Protein AF-A0A9P7F7J0-F1 (afdb_monomer_lite)

Sequence (118 aa):
MLSGVEYAYAYCIFPSTLPLREYVQCIMDVAIVINHTNDILSYYKEEMECDSANYLWLMTASRGLTKQAALGELIEKTVQAHHSILKFLGPRPEAYDAHVAFFDGYKLEEVMSQRSSS

InterPro domains:
  IPR008949 Isoprenoid synthase domain superfamily [G3DSA:1.10.600.10] (1-117)
  IPR008949 Isoprenoid synthase domain superfamily [SSF48576] (3-92)

Structure (mmCIF, N/CA/C/O backbone):
data_AF-A0A9P7F7J0-F1
#
_entry.id   AF-A0A9P7F7J0-F1
#
loop_
_atom_site.group_PDB
_atom_site.id
_atom_site.type_symbol
_atom_site.label_atom_id
_atom_site.label_alt_id
_atom_site.label_comp_id
_atom_site.label_asym_id
_atom_site.label_entity_id
_atom_site.label_seq_id
_atom_site.pdbx_PDB_ins_code
_atom_site.Cartn_x
_atom_site.Cartn_y
_atom_site.Cartn_z
_atom_site.occupancy
_atom_site.B_iso_or_equiv
_atom_site.auth_seq_id
_atom_site.auth_comp_id
_atom_site.auth_asym_id
_atom_site.auth_atom_id
_atom_site.pdbx_PDB_model_num
ATOM 1 N N . MET A 1 1 ? -10.353 8.265 5.216 1.00 46.91 1 MET A N 1
ATOM 2 C CA . MET A 1 1 ? -11.298 8.456 4.071 1.00 46.91 1 MET A CA 1
ATOM 3 C C . MET A 1 1 ? -10.526 8.265 2.762 1.00 46.91 1 MET A C 1
ATOM 5 O O . MET A 1 1 ? -9.467 8.862 2.648 1.00 46.91 1 MET A O 1
ATOM 9 N N . LEU A 1 2 ? -11.023 7.486 1.788 1.00 55.56 2 LEU A N 1
ATOM 10 C CA . LEU A 1 2 ? -10.483 7.474 0.412 1.00 55.56 2 LEU A CA 1
ATOM 11 C C . LEU A 1 2 ? -10.877 8.798 -0.261 1.00 55.56 2 LEU A C 1
ATOM 13 O O . LEU A 1 2 ? -12.019 8.960 -0.691 1.00 55.56 2 LEU A O 1
ATOM 17 N N . SER A 1 3 ? -9.983 9.782 -0.238 1.00 60.31 3 SER A N 1
ATOM 18 C CA . SER A 1 3 ? -10.242 11.143 -0.733 1.00 60.31 3 SER A CA 1
ATOM 19 C C . SER A 1 3 ? -9.825 11.325 -2.198 1.00 60.31 3 SER A C 1
ATOM 21 O O . SER A 1 3 ? -9.914 12.424 -2.741 1.00 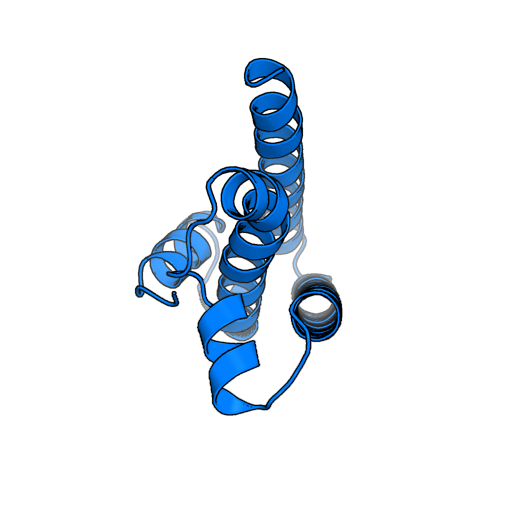60.31 3 SER A O 1
ATOM 23 N N . GLY A 1 4 ? -9.351 10.259 -2.850 1.00 61.47 4 GLY A N 1
ATOM 24 C CA . GLY A 1 4 ? -8.753 10.270 -4.183 1.00 61.47 4 GLY A CA 1
ATOM 25 C C . GLY A 1 4 ? -7.280 10.696 -4.191 1.00 61.47 4 GLY A C 1
ATOM 26 O O . GLY A 1 4 ? -6.550 10.370 -5.128 1.00 61.47 4 GLY A O 1
ATOM 27 N N . VAL A 1 5 ? -6.818 11.375 -3.137 1.00 70.88 5 VAL A N 1
ATOM 28 C CA . VAL A 1 5 ? -5.436 11.854 -2.993 1.00 70.88 5 VAL A CA 1
ATOM 29 C C . VAL A 1 5 ? -4.459 10.680 -2.861 1.00 70.88 5 VAL A C 1
ATOM 31 O O . VAL A 1 5 ? -3.348 10.730 -3.385 1.00 70.88 5 VAL A O 1
ATOM 34 N N . GLU A 1 6 ? -4.892 9.573 -2.263 1.00 72.31 6 GLU A N 1
ATOM 35 C CA . GLU A 1 6 ? -4.121 8.333 -2.173 1.00 72.31 6 GLU A CA 1
ATOM 36 C C . GLU A 1 6 ? -3.669 7.782 -3.527 1.00 72.31 6 GLU A C 1
ATOM 38 O O . GLU A 1 6 ? -2.570 7.243 -3.631 1.00 72.31 6 GLU A O 1
ATOM 43 N N . TYR A 1 7 ? -4.475 7.946 -4.578 1.00 74.19 7 TYR A N 1
ATOM 44 C CA . TYR A 1 7 ? -4.113 7.486 -5.912 1.00 74.19 7 TYR A CA 1
ATOM 45 C C . TYR A 1 7 ? -3.051 8.394 -6.516 1.00 74.19 7 TYR A C 1
ATOM 47 O O . TYR A 1 7 ? -2.108 7.901 -7.127 1.00 74.19 7 TYR A O 1
ATOM 55 N N . ALA A 1 8 ? -3.158 9.708 -6.296 1.00 79.25 8 ALA A N 1
ATOM 56 C CA . ALA A 1 8 ? -2.125 10.648 -6.710 1.00 79.25 8 ALA A CA 1
ATOM 57 C C . ALA A 1 8 ? -0.785 10.323 -6.030 1.00 79.25 8 ALA A C 1
ATOM 59 O O . ALA A 1 8 ? 0.230 10.212 -6.715 1.00 79.25 8 ALA A O 1
ATOM 60 N N . TYR A 1 9 ? -0.788 10.067 -4.717 1.00 77.19 9 TYR A N 1
ATOM 61 C CA . TYR A 1 9 ? 0.411 9.613 -4.009 1.00 77.19 9 TYR A CA 1
ATOM 62 C C . TYR A 1 9 ? 0.924 8.272 -4.534 1.00 77.19 9 TYR A C 1
ATOM 64 O O . TYR A 1 9 ? 2.123 8.140 -4.764 1.00 77.19 9 TYR A O 1
ATOM 72 N N . ALA A 1 10 ? 0.037 7.309 -4.799 1.00 80.81 10 ALA A N 1
ATOM 73 C CA . ALA A 1 10 ? 0.414 6.006 -5.335 1.00 80.81 10 ALA A CA 1
ATOM 74 C C . ALA A 1 10 ? 1.146 6.114 -6.685 1.00 80.81 10 ALA A C 1
ATOM 76 O O . ALA A 1 10 ? 2.112 5.387 -6.913 1.00 80.81 10 ALA A O 1
ATOM 77 N N . TYR A 1 11 ? 0.732 7.032 -7.567 1.00 83.75 11 TYR A N 1
ATOM 78 C CA . TYR A 1 11 ? 1.425 7.281 -8.836 1.00 83.75 11 TYR A CA 1
ATOM 79 C C . TYR A 1 11 ? 2.777 7.976 -8.645 1.00 83.75 11 TYR A C 1
ATOM 81 O O . TYR A 1 11 ? 3.718 7.672 -9.372 1.00 83.75 11 TYR A O 1
ATOM 89 N N . CYS A 1 12 ? 2.894 8.871 -7.662 1.00 85.38 12 CYS A N 1
ATOM 90 C CA . CYS A 1 12 ? 4.127 9.612 -7.381 1.00 85.38 12 CYS A CA 1
ATOM 91 C C . CYS A 1 12 ? 5.254 8.759 -6.775 1.00 85.38 12 CYS A C 1
ATOM 93 O O . CYS A 1 12 ? 6.392 9.220 -6.731 1.00 85.38 12 CYS A O 1
ATOM 95 N N . ILE A 1 13 ? 4.966 7.537 -6.314 1.00 88.75 13 ILE A N 1
ATOM 96 C CA . ILE A 1 13 ? 5.983 6.607 -5.793 1.00 88.75 13 ILE A CA 1
ATOM 97 C C . ILE A 1 13 ? 6.908 6.114 -6.905 1.00 88.75 13 ILE A C 1
ATOM 99 O O . ILE A 1 13 ? 8.098 5.902 -6.681 1.00 88.75 13 ILE A O 1
ATOM 103 N N . PHE A 1 14 ? 6.364 5.908 -8.102 1.00 88.81 14 PHE A N 1
ATOM 104 C CA . PHE A 1 14 ? 7.102 5.301 -9.197 1.00 88.81 14 PHE A CA 1
ATOM 105 C C . PHE A 1 14 ? 7.796 6.379 -10.042 1.00 88.81 14 PHE A C 1
ATOM 107 O O . PHE A 1 14 ? 7.159 7.366 -10.418 1.00 88.81 14 PHE A O 1
ATOM 114 N N . PRO A 1 15 ? 9.086 6.199 -10.387 1.00 88.00 15 PRO A N 1
ATOM 115 C CA . PRO A 1 15 ? 9.778 7.067 -11.331 1.00 88.00 15 PRO A CA 1
ATOM 116 C C . PRO A 1 15 ? 8.992 7.277 -12.630 1.00 88.00 15 PRO A C 1
ATOM 118 O O . PRO A 1 15 ? 8.447 6.333 -13.200 1.00 88.00 15 PRO A O 1
ATOM 121 N N . SER A 1 16 ? 8.998 8.501 -13.163 1.00 86.38 16 SER A N 1
ATOM 122 C CA . SER A 1 16 ? 8.340 8.817 -14.443 1.00 86.38 16 SER A CA 1
ATOM 123 C C . SER A 1 16 ? 8.977 8.112 -15.649 1.00 86.38 16 SER A C 1
ATOM 125 O O . SER A 1 16 ? 8.373 8.043 -16.718 1.00 86.38 16 SER A O 1
ATOM 127 N N . THR A 1 17 ? 10.186 7.574 -15.475 1.00 89.19 17 THR A N 1
ATOM 128 C CA . THR A 1 17 ? 10.898 6.731 -16.441 1.00 89.19 17 THR A CA 1
ATOM 129 C C . THR A 1 17 ? 10.328 5.317 -16.536 1.00 89.19 17 THR A C 1
ATOM 131 O O . THR A 1 17 ? 10.527 4.658 -17.559 1.00 89.19 17 THR A O 1
ATOM 134 N N . LEU A 1 18 ? 9.600 4.846 -15.515 1.00 90.56 18 LEU A N 1
ATOM 135 C CA . LEU A 1 18 ? 9.003 3.516 -15.514 1.00 90.56 18 LEU A CA 1
ATOM 136 C C . LEU A 1 18 ? 7.743 3.470 -16.388 1.00 90.56 18 LEU A C 1
ATOM 138 O O . LEU A 1 18 ? 6.813 4.260 -16.193 1.00 90.56 18 LEU A O 1
ATOM 142 N N . PRO A 1 19 ? 7.637 2.495 -17.308 1.00 90.94 19 PRO A N 1
ATOM 143 C CA . PRO A 1 19 ? 6.413 2.293 -18.063 1.00 90.94 19 PRO A CA 1
ATOM 144 C C . PRO A 1 19 ? 5.241 1.959 -17.132 1.00 90.94 19 PRO A C 1
ATOM 146 O O . PRO A 1 19 ? 5.337 1.062 -16.301 1.00 90.94 19 PRO A O 1
ATOM 149 N N . LEU A 1 20 ? 4.091 2.603 -17.344 1.00 88.56 20 LEU A N 1
ATOM 150 C CA . LEU A 1 20 ? 2.881 2.422 -16.527 1.00 88.56 20 LEU A CA 1
ATOM 151 C C . LEU A 1 20 ? 2.485 0.944 -16.330 1.00 88.56 20 LEU A C 1
ATOM 153 O O . LEU A 1 20 ? 2.074 0.541 -15.245 1.00 88.56 20 LEU A O 1
ATOM 157 N N . ARG A 1 21 ? 2.656 0.105 -17.361 1.00 90.44 21 ARG A N 1
ATOM 158 C CA . ARG A 1 21 ? 2.363 -1.342 -17.308 1.00 90.44 21 ARG A CA 1
ATOM 159 C C . ARG A 1 21 ? 3.133 -2.101 -16.219 1.00 90.44 21 ARG A C 1
ATOM 161 O O . ARG A 1 21 ? 2.710 -3.190 -15.846 1.00 90.44 21 ARG A O 1
ATOM 168 N N . GLU A 1 22 ? 4.255 -1.558 -15.752 1.00 89.25 22 GLU A N 1
ATOM 169 C CA . GLU A 1 22 ? 5.114 -2.209 -14.763 1.00 89.25 22 GLU A CA 1
ATOM 170 C C . GLU A 1 22 ? 4.530 -2.129 -13.345 1.00 89.25 22 GLU A C 1
ATOM 172 O O . GLU 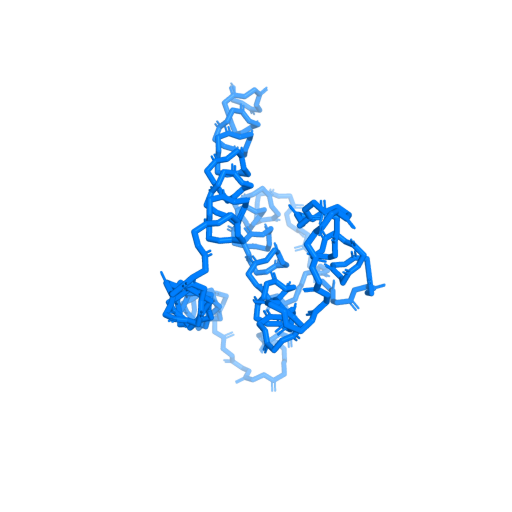A 1 22 ? 4.864 -2.965 -12.513 1.00 89.25 22 GLU A O 1
ATOM 177 N N . TYR A 1 23 ? 3.628 -1.180 -13.068 1.00 89.25 23 TYR A N 1
ATOM 178 C CA . TYR A 1 23 ? 3.086 -0.958 -11.718 1.00 89.25 23 TYR A CA 1
ATOM 179 C C . TYR A 1 23 ? 1.570 -0.699 -11.666 1.00 89.25 23 TYR A C 1
ATOM 181 O O . TYR A 1 23 ? 0.965 -0.794 -10.602 1.00 89.25 23 TYR A O 1
ATOM 189 N N . VAL A 1 24 ? 0.904 -0.432 -12.797 1.00 91.06 24 VAL A N 1
ATOM 190 C CA . VAL A 1 24 ? -0.534 -0.088 -12.815 1.00 91.06 24 VAL A CA 1
ATOM 191 C C . VAL A 1 24 ? -1.434 -1.163 -12.202 1.00 91.06 24 VAL A C 1
ATOM 193 O O . VAL A 1 24 ? -2.473 -0.836 -11.642 1.00 91.06 24 VAL A O 1
ATOM 196 N N . GLN A 1 25 ? -1.045 -2.441 -12.260 1.00 90.69 25 GLN A N 1
ATOM 197 C CA . GLN A 1 25 ? -1.863 -3.527 -11.708 1.00 90.69 25 GLN A CA 1
ATOM 198 C C . GLN A 1 25 ? -1.866 -3.558 -10.176 1.00 90.69 25 GLN A C 1
ATOM 200 O O . GLN A 1 25 ? -2.822 -4.066 -9.602 1.00 90.69 25 GLN A O 1
ATOM 205 N N . CYS A 1 26 ? -0.851 -2.994 -9.514 1.00 91.81 26 CYS A N 1
ATOM 206 C CA . CYS A 1 26 ? -0.797 -2.919 -8.054 1.00 91.81 26 CYS A CA 1
ATOM 207 C C . CYS A 1 26 ? -1.154 -1.528 -7.508 1.00 91.81 26 CYS A C 1
ATOM 209 O O . CYS A 1 26 ? -1.113 -1.330 -6.300 1.00 91.81 26 CYS A O 1
ATOM 211 N N . ILE A 1 27 ? -1.518 -0.556 -8.355 1.00 89.25 27 ILE A N 1
ATOM 212 C CA . ILE A 1 27 ? -1.751 0.836 -7.925 1.00 89.25 27 ILE A CA 1
ATOM 213 C C . ILE A 1 27 ? -2.910 0.966 -6.924 1.00 89.25 27 ILE A C 1
ATOM 215 O O . ILE A 1 27 ? -2.868 1.800 -6.023 1.00 89.25 27 ILE A O 1
ATOM 219 N N . MET A 1 28 ? -3.925 0.105 -7.051 1.00 88.75 28 MET A N 1
ATOM 220 C CA . MET A 1 28 ? -5.037 0.037 -6.101 1.00 88.75 28 MET A CA 1
ATOM 221 C C . MET A 1 28 ? -4.569 -0.476 -4.739 1.00 88.75 28 MET A C 1
ATOM 223 O O . MET A 1 28 ? -4.896 0.126 -3.720 1.00 88.75 28 MET A O 1
ATOM 227 N N . ASP A 1 29 ? -3.752 -1.531 -4.724 1.00 90.44 29 ASP A N 1
ATOM 228 C CA . ASP A 1 29 ? -3.188 -2.081 -3.490 1.00 90.44 29 ASP A CA 1
ATOM 229 C C . ASP A 1 29 ? -2.245 -1.072 -2.821 1.00 90.44 29 ASP A C 1
ATOM 231 O O . ASP A 1 29 ? -2.272 -0.918 -1.604 1.00 90.44 29 ASP A O 1
ATOM 235 N N . VAL A 1 30 ? -1.455 -0.328 -3.604 1.00 89.31 30 VAL A N 1
ATOM 236 C CA . VAL A 1 30 ? -0.587 0.748 -3.096 1.00 89.31 30 VAL A CA 1
ATOM 237 C C . VAL A 1 30 ? -1.416 1.837 -2.411 1.00 89.31 30 VAL A C 1
ATOM 239 O O . VAL A 1 30 ? -1.089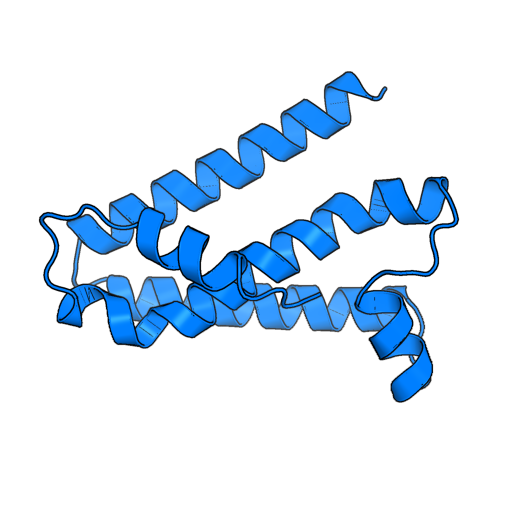 2.235 -1.296 1.00 89.31 30 VAL A O 1
ATOM 242 N N . ALA A 1 31 ? -2.511 2.286 -3.028 1.00 88.06 31 ALA A N 1
ATOM 243 C CA . ALA A 1 31 ? -3.402 3.281 -2.431 1.00 88.06 31 ALA A CA 1
ATOM 244 C C . ALA A 1 31 ? -4.065 2.774 -1.135 1.00 88.06 31 ALA A C 1
ATOM 246 O O . ALA A 1 31 ? -4.173 3.526 -0.165 1.00 88.06 31 ALA A O 1
ATOM 247 N N . ILE A 1 32 ? -4.453 1.492 -1.091 1.00 87.06 32 ILE A N 1
ATOM 248 C CA . ILE A 1 32 ? -4.956 0.835 0.126 1.00 87.06 32 ILE A CA 1
ATOM 249 C C . ILE A 1 32 ? -3.890 0.860 1.220 1.00 87.06 32 ILE A C 1
ATOM 251 O O . ILE A 1 32 ? -4.183 1.272 2.338 1.00 87.06 32 ILE A O 1
ATOM 255 N N . VAL A 1 33 ? -2.654 0.469 0.900 1.00 87.25 33 VAL A N 1
ATOM 256 C CA . VAL A 1 33 ? -1.551 0.452 1.866 1.00 87.25 33 VAL A CA 1
ATOM 257 C C . VAL A 1 33 ? -1.273 1.853 2.406 1.00 87.25 33 VAL A C 1
ATOM 259 O O . VAL A 1 33 ? -1.163 1.996 3.619 1.00 87.25 33 VAL A O 1
ATOM 262 N N . ILE A 1 34 ? -1.218 2.885 1.560 1.00 85.50 34 ILE A N 1
ATOM 263 C CA . ILE A 1 34 ? -0.998 4.276 1.998 1.00 85.50 34 ILE A CA 1
ATOM 264 C C . ILE A 1 34 ? -2.092 4.714 2.975 1.00 85.50 34 ILE A C 1
ATOM 266 O O . ILE A 1 34 ? -1.791 5.150 4.084 1.00 85.50 34 ILE A O 1
ATOM 270 N N . ASN A 1 35 ? -3.360 4.561 2.588 1.00 84.69 35 ASN A N 1
ATOM 271 C CA . ASN A 1 35 ? -4.475 5.026 3.408 1.00 84.69 35 ASN A CA 1
ATOM 272 C C . ASN A 1 35 ? -4.615 4.242 4.705 1.00 84.69 35 ASN A C 1
ATOM 274 O O . ASN A 1 35 ? -4.789 4.831 5.764 1.00 84.69 35 ASN A O 1
ATOM 278 N N . HIS A 1 36 ? -4.537 2.917 4.639 1.00 86.75 36 HIS A N 1
ATOM 279 C CA . HIS A 1 36 ? -4.701 2.105 5.835 1.00 86.75 36 HIS A CA 1
ATOM 280 C C . HIS A 1 36 ? -3.519 2.255 6.787 1.00 86.75 36 HIS A C 1
ATOM 282 O O . HIS A 1 36 ? -3.724 2.274 7.993 1.00 86.75 36 HIS A O 1
ATOM 288 N N . THR A 1 37 ? -2.295 2.406 6.273 1.00 83.38 37 THR A N 1
ATOM 289 C CA . THR A 1 37 ? -1.132 2.665 7.132 1.00 83.38 37 THR A CA 1
ATOM 290 C C . THR A 1 37 ? -1.262 4.025 7.819 1.00 83.38 37 THR A C 1
ATOM 292 O O . THR A 1 37 ? -0.954 4.113 9.003 1.00 83.38 37 THR A O 1
ATOM 295 N N . ASN A 1 38 ? -1.784 5.047 7.128 1.00 82.31 38 ASN A N 1
ATOM 296 C CA . ASN A 1 38 ? -2.123 6.331 7.747 1.00 82.31 38 ASN A CA 1
ATOM 297 C C . ASN A 1 38 ? -3.137 6.142 8.888 1.00 82.31 38 ASN A C 1
ATOM 299 O O . ASN A 1 38 ? -2.811 6.436 10.031 1.00 82.31 38 ASN A O 1
ATOM 303 N N . ASP A 1 39 ? -4.292 5.530 8.598 1.00 79.88 39 ASP A N 1
ATOM 304 C CA . ASP A 1 39 ? -5.363 5.301 9.579 1.00 79.88 39 ASP A CA 1
ATOM 305 C C . ASP A 1 39 ? -4.894 4.433 10.777 1.00 79.88 39 ASP A C 1
ATOM 307 O O . ASP A 1 39 ? -5.308 4.657 11.912 1.00 79.88 39 ASP A O 1
ATOM 311 N N . ILE A 1 40 ? -4.017 3.438 10.560 1.00 82.06 40 ILE A N 1
ATOM 312 C CA . ILE A 1 40 ? -3.446 2.587 11.629 1.00 82.06 40 ILE A CA 1
ATOM 313 C C . ILE A 1 40 ? -2.516 3.390 12.532 1.00 82.06 40 ILE A C 1
ATOM 315 O O . ILE A 1 40 ? -2.543 3.223 13.752 1.00 82.06 40 ILE A O 1
ATOM 319 N N . LEU A 1 41 ? -1.653 4.218 11.944 1.00 77.38 41 LEU A N 1
ATOM 320 C CA . LEU A 1 41 ? -0.658 4.964 12.703 1.00 77.38 41 LEU A CA 1
ATOM 321 C C . LEU A 1 41 ? -1.268 6.195 13.389 1.00 77.38 41 LEU A C 1
ATOM 323 O O . LEU A 1 41 ? -0.856 6.526 14.503 1.00 77.38 41 LEU A O 1
ATOM 327 N N . SER A 1 42 ? -2.281 6.817 12.777 1.00 73.44 42 SER A N 1
ATOM 328 C CA . SER A 1 42 ? -3.032 7.936 13.352 1.00 73.44 42 SER A CA 1
ATOM 329 C C . SER A 1 42 ? -4.026 7.494 14.429 1.00 73.44 42 SER A C 1
ATOM 331 O O . SER A 1 42 ? -4.310 8.283 15.331 1.00 73.44 42 SER A O 1
ATOM 333 N N . TYR A 1 43 ? -4.476 6.229 14.419 1.00 72.81 43 TYR A N 1
ATOM 334 C CA . TYR A 1 43 ? -5.428 5.675 15.393 1.00 72.81 43 TYR A CA 1
ATOM 335 C C . TYR A 1 43 ? -5.092 6.026 16.849 1.00 72.81 43 TYR A C 1
ATOM 337 O O . TYR A 1 43 ? -5.972 6.408 17.617 1.00 72.81 43 TYR A O 1
ATOM 345 N N . TYR A 1 44 ? -3.816 5.928 17.238 1.00 67.38 44 TYR A N 1
ATOM 346 C CA . TYR A 1 44 ? -3.393 6.214 18.611 1.00 67.38 44 TYR A CA 1
ATOM 347 C C . TYR A 1 44 ? -3.506 7.699 18.982 1.00 67.38 44 TYR A C 1
ATOM 349 O O . TYR A 1 44 ? -3.833 8.005 20.125 1.00 67.38 44 TYR A O 1
ATOM 357 N N . LYS A 1 45 ? -3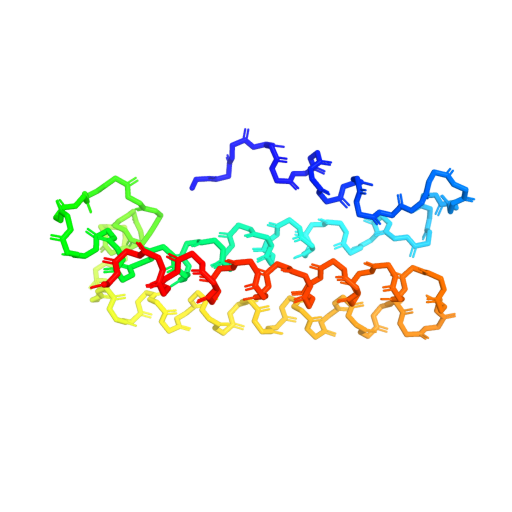.268 8.615 18.036 1.00 66.38 45 LYS A N 1
ATOM 358 C CA . LYS A 1 45 ? -3.436 10.064 18.246 1.00 66.38 45 LYS A CA 1
ATOM 359 C C . LYS A 1 45 ? -4.925 10.415 18.331 1.00 66.38 45 LYS A C 1
ATOM 361 O O . LYS A 1 45 ? -5.355 11.092 19.259 1.00 66.38 45 LYS A O 1
ATOM 366 N N . GLU A 1 46 ? -5.728 9.859 17.431 1.00 66.12 46 GLU A N 1
ATOM 367 C CA . GLU A 1 46 ? -7.168 10.127 17.340 1.00 66.12 46 GLU A CA 1
ATOM 368 C C . GLU A 1 46 ? -7.980 9.542 18.506 1.00 66.12 46 GLU A C 1
ATOM 370 O O . GLU A 1 46 ? -8.932 10.169 18.973 1.00 66.12 46 GLU A O 1
ATOM 375 N N . GLU A 1 47 ? -7.600 8.371 19.035 1.00 63.59 47 GLU A N 1
ATOM 376 C CA . GLU A 1 47 ? -8.192 7.834 20.270 1.00 63.59 47 GLU A CA 1
ATOM 377 C C . GLU A 1 47 ? -7.920 8.735 21.478 1.00 63.59 47 GLU A C 1
ATOM 379 O O . GLU A 1 47 ? -8.784 8.851 22.348 1.00 63.59 47 GLU A O 1
ATOM 384 N N . MET A 1 48 ? -6.753 9.388 21.535 1.00 57.00 48 MET A N 1
ATOM 385 C CA . MET A 1 48 ? -6.426 10.334 22.606 1.00 57.00 48 MET A CA 1
ATOM 386 C C . MET A 1 48 ? -7.154 11.675 22.452 1.00 57.00 48 MET A C 1
ATOM 388 O O . MET A 1 48 ? -7.498 12.295 23.457 1.00 57.00 48 MET A O 1
ATOM 392 N N . GLU A 1 49 ? -7.437 12.098 21.220 1.00 60.66 49 GLU A N 1
ATOM 393 C CA . GLU A 1 49 ? -8.159 13.341 20.914 1.00 60.66 49 GLU A CA 1
ATOM 394 C C . GLU A 1 49 ? -9.692 13.175 20.892 1.00 60.66 49 GLU A C 1
ATOM 396 O O . GLU A 1 49 ? -10.423 14.159 20.779 1.00 60.66 49 GLU A O 1
ATOM 401 N N . CYS A 1 50 ? -10.197 11.949 21.084 1.00 58.44 50 CYS A N 1
ATOM 402 C CA . CYS A 1 50 ? -11.624 11.608 21.033 1.00 58.44 50 CYS A CA 1
ATOM 403 C C . CYS A 1 50 ? -12.276 11.969 19.683 1.00 58.44 50 CYS A C 1
ATOM 405 O O . CYS A 1 50 ? -13.479 12.247 19.616 1.00 58.44 50 CYS A O 1
ATOM 407 N N . ASP A 1 51 ? -11.490 11.962 18.602 1.00 55.16 51 ASP A N 1
ATOM 408 C CA . ASP A 1 51 ? -12.008 12.261 17.275 1.00 55.16 51 ASP A CA 1
ATOM 409 C C . ASP A 1 51 ? -12.799 11.052 16.744 1.00 55.16 51 ASP A C 1
ATOM 411 O O . ASP A 1 51 ? -12.370 9.897 16.783 1.00 55.16 51 ASP A O 1
ATOM 415 N N . SER A 1 52 ? -14.028 11.313 16.307 1.00 55.00 52 SER A N 1
ATOM 416 C CA . SER A 1 52 ? -15.009 10.298 15.893 1.00 55.00 52 SER A CA 1
ATOM 417 C C . SER A 1 52 ? -15.179 10.233 14.374 1.00 55.00 52 SER A C 1
ATOM 419 O O . SER A 1 52 ? -16.043 9.514 13.876 1.00 55.00 52 SER A O 1
ATOM 421 N N . ALA A 1 53 ? -14.348 10.962 13.627 1.00 55.19 53 ALA A N 1
ATOM 422 C CA . ALA A 1 53 ? -14.502 11.152 12.190 1.00 55.19 53 ALA A CA 1
ATOM 423 C C . ALA A 1 53 ? -13.716 10.166 11.303 1.00 55.19 53 ALA A C 1
ATOM 425 O O . ALA A 1 53 ? -13.709 10.347 10.084 1.00 55.19 53 ALA A O 1
ATOM 426 N N . ASN A 1 54 ? -13.067 9.127 11.849 1.00 59.81 54 ASN A N 1
ATOM 427 C CA . ASN A 1 54 ? -12.186 8.281 11.037 1.00 59.81 54 ASN A CA 1
ATOM 428 C C . ASN A 1 54 ? -12.850 7.015 10.444 1.00 59.81 54 ASN A C 1
ATOM 430 O O . ASN A 1 54 ? -13.908 6.569 10.895 1.00 59.81 54 ASN A O 1
ATOM 434 N N . TYR A 1 55 ? -12.238 6.414 9.411 1.00 60.78 55 TYR A N 1
ATOM 435 C CA . TYR A 1 55 ? -12.753 5.226 8.693 1.00 60.78 55 TYR A CA 1
ATOM 436 C C . TYR A 1 55 ? -13.087 4.060 9.635 1.00 60.78 55 TYR A C 1
ATOM 438 O O . TYR A 1 55 ? -14.058 3.327 9.428 1.00 60.78 55 TYR A O 1
ATOM 446 N N . LEU A 1 56 ? -12.330 3.944 10.724 1.00 61.84 56 LEU A N 1
ATOM 447 C CA . LEU A 1 56 ? -12.581 2.983 11.784 1.00 61.84 56 LEU A CA 1
ATOM 448 C C . LEU A 1 56 ? -13.946 3.190 12.452 1.00 61.84 56 LEU A C 1
ATOM 450 O O . LEU A 1 56 ? -14.671 2.224 12.675 1.00 61.84 56 LEU A O 1
ATOM 454 N N . TRP A 1 57 ? -14.336 4.443 12.706 1.00 64.31 57 TRP A N 1
ATOM 455 C CA . TRP A 1 57 ? -15.646 4.776 13.260 1.00 64.31 57 TRP A CA 1
ATOM 456 C C . TRP A 1 57 ? -16.761 4.372 12.290 1.00 64.31 57 TRP A C 1
ATOM 458 O O . TRP A 1 57 ? -17.715 3.700 12.684 1.00 64.31 57 TRP A O 1
ATOM 468 N N . LEU A 1 58 ? -16.582 4.653 10.994 1.00 64.00 58 LEU A N 1
ATOM 469 C CA . LEU A 1 58 ? -17.507 4.235 9.935 1.00 64.00 58 LEU A CA 1
ATOM 470 C C . LEU A 1 58 ? -17.647 2.700 9.855 1.00 64.00 58 LEU A C 1
ATOM 472 O O . LEU A 1 58 ? -18.755 2.186 9.683 1.00 64.00 58 LEU A O 1
ATOM 476 N N . MET A 1 59 ? -16.556 1.947 10.028 1.00 63.03 59 MET A N 1
ATOM 477 C CA . MET A 1 59 ? -16.594 0.482 10.116 1.00 63.03 59 MET A CA 1
ATOM 478 C C . MET A 1 59 ? -17.311 -0.011 11.378 1.00 63.03 59 MET A C 1
ATOM 480 O O . MET A 1 59 ? -18.160 -0.898 11.283 1.00 63.03 59 MET A O 1
ATOM 484 N N . THR A 1 60 ? -17.024 0.571 12.546 1.00 61.97 60 THR A N 1
ATOM 485 C CA . THR A 1 60 ? -17.707 0.196 13.795 1.00 61.97 60 THR A CA 1
ATOM 486 C C . THR A 1 60 ? -19.208 0.492 13.742 1.00 61.97 60 THR A C 1
ATOM 488 O O . THR A 1 60 ? -20.008 -0.358 14.125 1.00 61.97 60 THR A O 1
ATOM 491 N N . ALA A 1 61 ? -19.609 1.630 13.165 1.00 61.72 61 ALA A N 1
ATOM 492 C CA . ALA A 1 61 ? -21.008 2.024 13.015 1.00 61.72 61 ALA A CA 1
ATOM 493 C C . ALA A 1 61 ? -21.764 1.169 11.984 1.00 61.72 61 ALA A C 1
ATOM 495 O O . ALA A 1 61 ? -22.933 0.850 12.187 1.00 61.72 61 ALA A O 1
ATOM 496 N N . SER A 1 62 ? -21.111 0.769 10.887 1.00 65.44 62 SER A N 1
ATOM 497 C CA . SER A 1 62 ? -21.752 -0.025 9.827 1.00 65.44 62 SER A CA 1
ATOM 498 C C . SER A 1 62 ? -21.804 -1.528 10.112 1.00 65.44 62 SER A C 1
ATOM 500 O O . SER A 1 62 ? -22.674 -2.211 9.573 1.00 65.44 62 SER A O 1
ATOM 502 N N . ARG A 1 63 ? -20.890 -2.061 10.938 1.00 66.69 63 ARG A N 1
ATOM 503 C CA . ARG A 1 63 ? -20.745 -3.511 11.177 1.00 66.69 63 ARG A CA 1
ATOM 504 C C . ARG A 1 63 ? -20.924 -3.947 12.633 1.00 66.69 63 ARG A C 1
ATOM 506 O O . ARG A 1 63 ? -20.884 -5.143 12.899 1.00 66.69 63 ARG A O 1
ATOM 513 N N . GLY A 1 64 ? -21.109 -3.017 13.572 1.00 63.16 64 GLY A N 1
ATOM 514 C CA . GLY A 1 64 ? -21.253 -3.326 15.002 1.00 63.16 64 GLY A CA 1
ATOM 515 C C . GLY A 1 64 ? -19.983 -3.894 15.649 1.00 63.16 64 GLY A C 1
ATOM 516 O O . GLY A 1 64 ? -20.059 -4.556 16.682 1.00 63.16 64 GLY A O 1
ATOM 517 N N . LEU A 1 65 ? -18.820 -3.677 15.030 1.00 64.12 65 LEU A N 1
ATOM 518 C CA . LEU A 1 65 ? -17.527 -4.140 15.532 1.00 64.12 65 LEU A CA 1
ATOM 519 C C . LEU A 1 65 ? -16.999 -3.201 16.623 1.00 64.12 65 LEU A C 1
ATOM 521 O O . LEU A 1 65 ? -17.295 -2.007 16.625 1.00 64.12 65 LEU A O 1
ATOM 525 N N . THR A 1 66 ? -16.167 -3.722 17.526 1.00 72.75 66 THR A N 1
ATOM 526 C CA . THR A 1 66 ? -15.357 -2.865 18.402 1.00 72.75 66 THR A CA 1
ATOM 527 C C . THR A 1 66 ? -14.262 -2.180 17.580 1.00 72.75 66 THR A C 1
ATOM 529 O O . THR A 1 66 ? -13.815 -2.718 16.563 1.00 72.75 66 THR A O 1
ATOM 532 N N . LYS A 1 67 ? -13.786 -1.009 18.023 1.00 69.06 67 LYS A N 1
ATOM 533 C CA . LYS A 1 67 ? -12.674 -0.299 17.362 1.00 69.06 67 LYS A CA 1
ATOM 534 C C . LYS A 1 67 ? -11.440 -1.195 17.194 1.00 69.06 67 LYS A C 1
ATOM 536 O O . LYS A 1 67 ? -10.851 -1.229 16.122 1.00 69.06 67 LYS A O 1
ATOM 541 N N . GLN A 1 68 ? -11.116 -2.004 18.204 1.00 73.50 68 GLN A N 1
ATOM 542 C CA . GLN A 1 68 ? -10.000 -2.956 18.145 1.00 73.50 68 GLN A CA 1
ATOM 543 C C . GLN A 1 68 ? -10.202 -4.050 17.086 1.00 73.50 68 GLN A C 1
ATOM 545 O O . GLN A 1 68 ? -9.256 -4.399 16.387 1.00 73.50 68 GLN A O 1
ATOM 550 N N . ALA A 1 69 ? -11.424 -4.573 16.931 1.00 75.44 69 ALA A N 1
ATOM 551 C CA . ALA A 1 69 ? -11.721 -5.561 15.894 1.00 75.44 69 ALA A CA 1
ATOM 552 C C . ALA A 1 69 ? -11.636 -4.948 14.484 1.00 75.44 69 ALA A C 1
ATOM 554 O O . ALA A 1 69 ? -11.074 -5.561 13.579 1.00 75.44 69 ALA A O 1
ATOM 555 N N . ALA A 1 70 ? -12.124 -3.716 14.309 1.00 77.56 70 ALA A N 1
ATOM 556 C CA . ALA A 1 70 ? -11.980 -2.980 13.054 1.00 77.56 70 ALA A CA 1
ATOM 557 C C . ALA A 1 70 ? -10.504 -2.679 12.727 1.00 77.56 70 ALA A C 1
ATOM 559 O O . ALA A 1 70 ? -10.106 -2.798 11.570 1.00 77.56 70 ALA A O 1
ATOM 560 N N . LEU A 1 71 ? -9.685 -2.355 13.737 1.00 80.44 71 LEU A N 1
ATOM 561 C CA . LEU A 1 71 ? -8.247 -2.124 13.570 1.00 80.44 71 LEU A CA 1
ATOM 562 C C . LEU A 1 71 ? -7.529 -3.409 13.145 1.00 80.44 71 LEU A C 1
ATOM 564 O O . LEU A 1 71 ? -6.712 -3.375 12.229 1.00 80.44 71 LEU A O 1
ATOM 568 N N . GLY A 1 72 ? -7.883 -4.546 13.752 1.00 82.88 72 GLY A N 1
ATOM 569 C CA . GLY A 1 72 ? -7.379 -5.861 13.353 1.00 82.88 72 GLY A CA 1
ATOM 570 C C . GLY A 1 72 ? -7.665 -6.176 11.882 1.00 82.88 72 GLY A C 1
ATOM 571 O O . GLY A 1 72 ? -6.740 -6.490 11.136 1.00 82.88 72 GLY A O 1
ATOM 572 N N . GLU A 1 73 ? -8.913 -5.996 11.431 1.00 85.62 73 GLU A N 1
ATOM 573 C CA . GLU A 1 73 ? -9.266 -6.181 10.013 1.00 85.62 73 GLU A CA 1
ATOM 574 C C . GLU A 1 73 ? -8.482 -5.244 9.084 1.00 85.62 73 GLU A C 1
ATOM 576 O O . GLU A 1 73 ? -8.122 -5.628 7.968 1.00 85.62 73 GLU A O 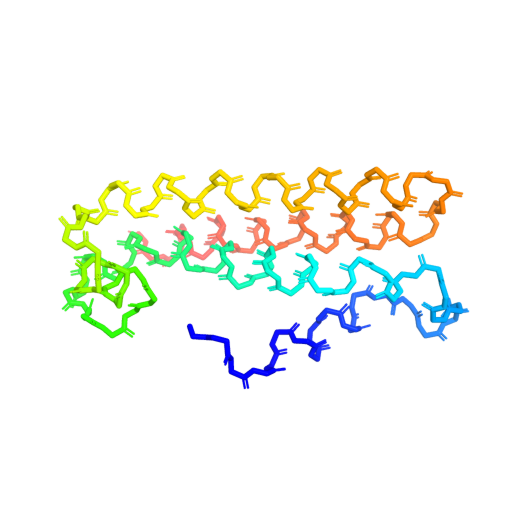1
ATOM 581 N N . LEU A 1 74 ? -8.259 -3.997 9.509 1.00 85.50 74 LEU A N 1
ATOM 582 C CA . LEU A 1 74 ? -7.534 -3.017 8.707 1.00 85.50 74 LEU A CA 1
ATOM 583 C C . LEU A 1 74 ? -6.065 -3.419 8.544 1.00 85.50 74 LEU A C 1
ATOM 585 O O . LEU A 1 74 ? -5.533 -3.377 7.434 1.00 85.50 74 LEU A O 1
ATOM 589 N N . ILE A 1 75 ? -5.429 -3.862 9.633 1.00 86.50 75 ILE A N 1
ATOM 590 C CA . ILE A 1 75 ? -4.050 -4.361 9.637 1.00 86.50 75 ILE A CA 1
ATOM 591 C C . ILE A 1 75 ? -3.928 -5.577 8.717 1.00 86.50 75 ILE A C 1
ATOM 593 O O . ILE A 1 75 ? -3.051 -5.599 7.855 1.00 86.50 75 ILE A O 1
ATOM 597 N N . GLU A 1 76 ? -4.824 -6.558 8.837 1.00 90.00 76 GLU A N 1
ATOM 598 C CA . GLU A 1 76 ? -4.795 -7.761 7.996 1.00 90.00 76 GLU A CA 1
ATOM 599 C C . GLU A 1 76 ? -4.918 -7.426 6.505 1.00 90.00 76 GLU A C 1
ATOM 601 O O . GLU A 1 76 ? -4.111 -7.895 5.695 1.00 90.00 76 GLU A O 1
ATOM 606 N N . LYS A 1 77 ? -5.867 -6.554 6.137 1.00 89.62 77 LYS A N 1
ATOM 607 C CA . LYS A 1 77 ? -6.030 -6.081 4.751 1.00 89.62 77 LYS A CA 1
ATOM 608 C C . LYS A 1 77 ? -4.787 -5.354 4.249 1.00 89.62 77 LYS A C 1
ATOM 610 O O . LYS A 1 77 ? -4.370 -5.574 3.114 1.00 89.62 77 LYS A O 1
ATOM 615 N N . THR A 1 78 ? -4.170 -4.533 5.097 1.00 90.06 78 THR A N 1
ATOM 616 C CA . THR A 1 78 ? -2.943 -3.794 4.763 1.00 90.06 78 THR A CA 1
ATOM 617 C C . THR A 1 78 ? -1.779 -4.740 4.499 1.00 90.06 78 THR A C 1
ATOM 619 O O . THR A 1 78 ? -1.096 -4.611 3.485 1.00 90.06 78 THR A O 1
ATOM 622 N N . VAL A 1 79 ? -1.578 -5.736 5.367 1.00 90.75 79 VAL A N 1
ATOM 623 C CA . VAL A 1 79 ? -0.526 -6.751 5.207 1.00 90.75 79 VAL A CA 1
ATOM 624 C C . VAL A 1 79 ? -0.748 -7.564 3.932 1.00 90.75 79 VAL A C 1
ATOM 626 O O . VAL A 1 79 ? 0.192 -7.789 3.168 1.00 90.75 79 VAL A O 1
ATOM 629 N N . GLN A 1 80 ? -1.988 -7.972 3.658 1.00 93.94 80 GLN A N 1
ATOM 630 C CA . GLN A 1 80 ? -2.318 -8.727 2.451 1.00 93.94 80 GLN A CA 1
ATOM 631 C C . GLN A 1 80 ? -2.089 -7.911 1.168 1.00 93.94 80 GLN A C 1
ATOM 633 O O . GLN A 1 80 ? -1.526 -8.436 0.201 1.00 93.94 80 GLN A O 1
ATOM 638 N N . ALA A 1 81 ? -2.493 -6.638 1.158 1.00 92.19 81 ALA A N 1
ATOM 639 C CA . ALA A 1 81 ? -2.248 -5.728 0.043 1.00 92.19 81 ALA A CA 1
ATOM 640 C C . ALA A 1 81 ? -0.741 -5.519 -0.166 1.00 92.19 81 ALA A C 1
ATOM 642 O O . ALA A 1 81 ? -0.243 -5.693 -1.276 1.00 92.19 81 ALA A O 1
ATOM 643 N N . HIS A 1 82 ? 0.017 -5.276 0.908 1.00 92.31 82 HIS A N 1
ATOM 644 C CA . HIS A 1 82 ? 1.469 -5.114 0.834 1.00 92.31 82 HIS A CA 1
ATOM 645 C C . HIS A 1 82 ? 2.173 -6.358 0.270 1.00 92.31 82 HIS A C 1
ATOM 647 O O . HIS A 1 82 ? 2.977 -6.249 -0.655 1.00 92.31 82 HIS A O 1
ATOM 653 N N . HIS A 1 83 ? 1.817 -7.561 0.731 1.00 93.38 83 HIS A N 1
ATOM 654 C CA . HIS A 1 83 ? 2.342 -8.804 0.157 1.00 93.38 83 HIS A CA 1
ATOM 655 C C . HIS A 1 83 ? 2.001 -8.969 -1.330 1.00 93.38 83 HIS A C 1
ATOM 657 O O . HIS A 1 83 ? 2.827 -9.462 -2.102 1.00 93.38 83 HIS A O 1
ATOM 663 N N . SER A 1 84 ? 0.801 -8.557 -1.745 1.00 93.75 84 SER A N 1
ATOM 664 C CA . SER A 1 84 ? 0.370 -8.630 -3.145 1.00 93.75 84 SER A CA 1
ATOM 665 C C . SER A 1 84 ? 1.193 -7.694 -4.034 1.00 93.75 84 SER A C 1
ATOM 667 O O . SER A 1 84 ? 1.649 -8.119 -5.098 1.00 93.75 84 SER A O 1
ATOM 669 N N . ILE A 1 85 ? 1.487 -6.479 -3.554 1.00 93.75 85 ILE A N 1
ATOM 670 C CA . ILE A 1 85 ? 2.375 -5.524 -4.231 1.00 93.75 85 ILE A CA 1
ATOM 671 C C . ILE A 1 85 ? 3.776 -6.117 -4.389 1.00 93.75 85 ILE A C 1
ATOM 673 O O . ILE A 1 85 ? 4.279 -6.190 -5.507 1.00 93.75 85 ILE A O 1
ATOM 677 N N . LEU A 1 86 ? 4.394 -6.595 -3.303 1.00 93.62 86 LEU A N 1
ATOM 678 C CA . LEU A 1 86 ? 5.753 -7.149 -3.347 1.00 93.62 86 LEU A CA 1
ATOM 679 C C . LEU A 1 86 ? 5.848 -8.352 -4.292 1.00 93.62 86 LEU A C 1
ATOM 681 O O . LEU A 1 86 ? 6.797 -8.466 -5.067 1.00 93.62 86 LEU A O 1
ATOM 685 N N . LYS A 1 87 ? 4.839 -9.229 -4.285 1.00 94.56 87 LYS A N 1
ATOM 686 C CA . LYS A 1 87 ? 4.772 -10.372 -5.201 1.00 94.56 87 LYS A CA 1
ATOM 687 C C . LYS A 1 87 ? 4.650 -9.930 -6.659 1.00 94.56 87 LYS A C 1
ATOM 689 O O . LYS A 1 87 ? 5.293 -10.520 -7.526 1.00 94.56 87 LYS A O 1
ATOM 694 N N . PHE A 1 88 ? 3.825 -8.921 -6.938 1.00 93.75 88 PHE A N 1
ATOM 695 C CA . PHE A 1 88 ? 3.651 -8.394 -8.288 1.00 93.75 88 PHE A CA 1
ATOM 696 C C . PHE A 1 88 ? 4.906 -7.667 -8.787 1.00 93.75 88 PHE A C 1
ATOM 698 O O . PHE A 1 88 ? 5.309 -7.855 -9.935 1.00 93.75 88 PHE A O 1
ATOM 705 N N . LEU A 1 89 ? 5.541 -6.864 -7.936 1.00 92.50 89 LEU A N 1
ATOM 706 C CA . LEU A 1 89 ? 6.724 -6.080 -8.281 1.00 92.50 89 LEU A CA 1
ATOM 707 C C . LEU A 1 89 ? 8.022 -6.892 -8.246 1.00 92.50 89 LEU A C 1
ATOM 709 O O . LEU A 1 89 ? 8.997 -6.457 -8.836 1.00 92.50 89 LEU A O 1
ATOM 713 N N . GLY A 1 90 ? 8.053 -8.074 -7.625 1.00 92.00 90 GLY A N 1
ATOM 714 C CA . GLY A 1 90 ? 9.266 -8.893 -7.484 1.00 92.00 90 GLY A CA 1
ATOM 715 C C . GLY A 1 90 ? 10.079 -9.114 -8.776 1.00 92.00 90 GLY A C 1
ATOM 716 O O . GLY A 1 90 ? 11.302 -9.013 -8.733 1.00 92.00 90 GLY A O 1
ATOM 717 N N . PRO A 1 91 ? 9.456 -9.353 -9.946 1.00 92.50 91 PRO A N 1
ATOM 718 C CA . PRO A 1 91 ? 10.171 -9.446 -11.226 1.00 92.50 91 PRO A CA 1
ATOM 719 C C . PRO A 1 91 ? 10.674 -8.105 -11.803 1.00 92.50 91 PRO A C 1
ATOM 721 O O . PRO A 1 91 ? 11.251 -8.094 -12.888 1.00 92.50 91 PRO A O 1
ATOM 724 N N . ARG A 1 92 ? 10.404 -6.974 -11.140 1.00 90.75 92 ARG A N 1
ATOM 725 C CA . ARG A 1 92 ? 10.571 -5.594 -11.627 1.00 90.75 92 ARG A CA 1
ATOM 726 C C . ARG A 1 92 ? 11.372 -4.772 -10.607 1.00 90.75 92 ARG A C 1
ATOM 728 O O . ARG A 1 92 ? 10.778 -4.019 -9.837 1.00 90.75 92 ARG A O 1
ATOM 735 N N . PRO A 1 93 ? 12.708 -4.895 -10.595 1.00 90.00 93 PRO A N 1
ATOM 736 C CA . PRO A 1 93 ? 13.547 -4.378 -9.513 1.00 90.00 93 PRO A CA 1
ATOM 737 C C . PRO A 1 93 ? 13.387 -2.870 -9.286 1.00 90.00 93 PRO A C 1
ATOM 739 O O . PRO A 1 93 ? 13.175 -2.453 -8.159 1.00 90.00 93 PRO A O 1
ATOM 742 N N . GLU A 1 94 ? 13.360 -2.052 -10.342 1.00 91.50 94 GLU A N 1
ATOM 743 C CA . GLU A 1 94 ? 13.224 -0.592 -10.198 1.00 91.50 94 GLU A CA 1
ATOM 744 C C . GLU A 1 94 ? 11.874 -0.176 -9.577 1.00 91.50 94 GLU A C 1
ATOM 746 O O . GLU A 1 94 ? 11.821 0.715 -8.733 1.00 91.50 94 GLU A O 1
ATOM 751 N N . ALA A 1 95 ? 10.777 -0.851 -9.940 1.00 89.88 95 ALA A N 1
ATOM 752 C CA . ALA A 1 95 ? 9.463 -0.586 -9.354 1.00 89.88 95 ALA A CA 1
ATOM 753 C C . ALA A 1 95 ? 9.358 -1.126 -7.916 1.00 89.88 95 ALA A C 1
ATOM 755 O O . ALA A 1 95 ? 8.752 -0.488 -7.056 1.00 89.88 95 ALA A O 1
ATOM 756 N N . TYR A 1 96 ? 9.959 -2.290 -7.657 1.00 92.12 96 TYR A N 1
ATOM 757 C CA . TYR A 1 96 ? 10.040 -2.893 -6.330 1.00 92.12 96 TYR A CA 1
ATOM 758 C C . TYR A 1 96 ? 10.806 -1.992 -5.356 1.00 92.12 96 TYR A C 1
ATOM 760 O O . TYR A 1 96 ? 10.284 -1.660 -4.293 1.00 92.12 96 TYR A O 1
ATOM 768 N N . ASP A 1 97 ? 11.998 -1.542 -5.748 1.00 92.31 97 ASP A N 1
ATOM 769 C CA . ASP A 1 97 ? 12.860 -0.690 -4.930 1.00 92.31 97 ASP A CA 1
ATOM 770 C C . ASP A 1 97 ? 12.192 0.657 -4.644 1.00 92.31 97 ASP A C 1
ATOM 772 O O . ASP A 1 97 ? 12.213 1.117 -3.504 1.00 92.31 97 ASP A O 1
ATOM 776 N N . ALA A 1 98 ? 11.525 1.256 -5.639 1.00 90.56 98 ALA A N 1
ATOM 777 C CA . ALA A 1 98 ? 10.754 2.484 -5.449 1.00 90.56 98 ALA A CA 1
ATOM 778 C C . ALA A 1 98 ? 9.634 2.311 -4.407 1.00 90.56 98 ALA A C 1
ATOM 780 O O . ALA A 1 98 ? 9.479 3.142 -3.509 1.00 90.56 98 ALA A O 1
ATOM 781 N N . HIS A 1 99 ? 8.882 1.206 -4.479 1.00 90.38 99 HIS A N 1
ATOM 782 C CA . HIS A 1 99 ? 7.828 0.907 -3.509 1.00 90.38 99 HIS A CA 1
ATOM 783 C C . HIS A 1 99 ? 8.380 0.665 -2.097 1.00 90.38 99 HIS A C 1
ATOM 785 O O . HIS A 1 99 ? 7.848 1.214 -1.131 1.00 90.38 99 HIS A O 1
ATOM 791 N N . VAL A 1 100 ? 9.448 -0.128 -1.966 1.00 89.75 100 VAL A N 1
ATOM 792 C CA . VAL A 1 100 ? 10.071 -0.426 -0.666 1.00 89.75 100 VAL A CA 1
ATOM 793 C C . VAL A 1 100 ? 10.671 0.833 -0.046 1.00 89.75 100 VAL A C 1
ATOM 795 O O . VAL A 1 100 ? 10.402 1.112 1.120 1.00 89.75 100 VAL A O 1
ATOM 798 N N . ALA A 1 101 ? 11.406 1.635 -0.822 1.00 88.50 101 ALA A N 1
ATOM 799 C CA . ALA A 1 101 ? 12.004 2.881 -0.347 1.00 88.50 101 ALA A CA 1
ATOM 800 C C . ALA A 1 101 ? 10.945 3.869 0.164 1.00 88.50 101 ALA A C 1
ATOM 802 O O . ALA A 1 101 ? 11.121 4.466 1.227 1.00 88.50 101 ALA A O 1
ATOM 803 N N . PHE A 1 102 ? 9.824 4.003 -0.553 1.00 86.56 102 PHE A N 1
ATOM 804 C CA . PHE A 1 102 ? 8.696 4.804 -0.085 1.00 86.56 102 PHE A CA 1
ATOM 805 C C . PHE A 1 102 ? 8.133 4.269 1.235 1.00 86.56 102 PHE A C 1
ATOM 807 O O . PHE A 1 102 ? 7.947 5.032 2.181 1.00 86.56 102 PHE A O 1
ATOM 814 N N . PHE A 1 103 ? 7.872 2.963 1.317 1.00 81.75 103 PHE A N 1
ATOM 815 C CA . PHE A 1 103 ? 7.223 2.376 2.486 1.00 81.75 103 PHE A CA 1
ATOM 816 C C . PHE A 1 103 ? 8.116 2.419 3.734 1.00 81.75 103 PHE A C 1
ATOM 818 O O . PHE A 1 103 ? 7.629 2.671 4.836 1.00 81.75 103 PHE A O 1
ATOM 825 N N . ASP A 1 104 ? 9.425 2.235 3.576 1.00 82.88 104 ASP A N 1
ATOM 826 C CA . ASP A 1 104 ? 10.381 2.373 4.676 1.00 82.88 104 ASP A CA 1
ATOM 827 C C . ASP A 1 104 ? 10.549 3.833 5.116 1.00 82.88 104 ASP A C 1
ATOM 829 O O . ASP A 1 104 ? 10.612 4.099 6.318 1.00 82.88 104 ASP A O 1
ATOM 833 N N . GLY A 1 105 ? 10.523 4.786 4.177 1.00 78.06 105 GLY A N 1
ATOM 834 C CA . GLY A 1 105 ? 10.470 6.215 4.495 1.00 78.06 105 GLY A CA 1
ATOM 835 C C . GLY A 1 105 ? 9.209 6.599 5.275 1.00 78.06 105 GLY A C 1
ATOM 836 O O . GLY A 1 105 ? 9.302 7.269 6.301 1.00 78.06 105 GLY A O 1
ATOM 837 N N . TYR A 1 106 ? 8.047 6.103 4.844 1.00 72.00 106 TYR A N 1
ATOM 838 C CA . TYR A 1 106 ? 6.754 6.381 5.472 1.00 72.00 106 TYR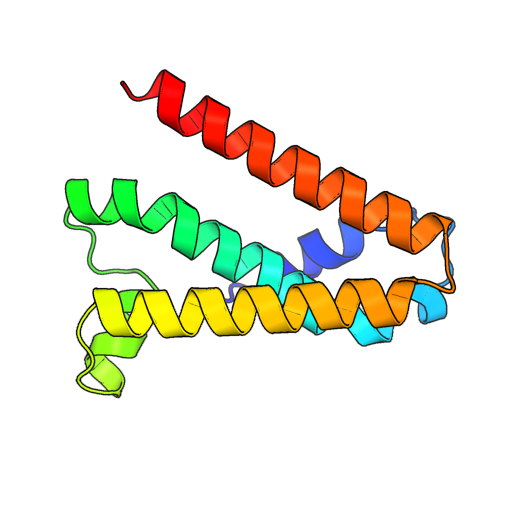 A CA 1
ATOM 839 C C . TYR A 1 106 ? 6.684 5.871 6.921 1.00 72.00 106 TYR A C 1
ATOM 841 O O . TYR A 1 106 ? 6.253 6.588 7.823 1.00 72.00 106 TYR A O 1
ATOM 849 N N . LYS A 1 107 ? 7.190 4.656 7.181 1.00 69.75 107 LYS A N 1
ATOM 850 C CA . LYS A 1 107 ? 7.316 4.126 8.552 1.00 69.75 107 LYS A CA 1
ATOM 851 C C . LYS A 1 107 ? 8.229 4.997 9.417 1.00 69.75 107 LYS A C 1
ATOM 853 O O . LYS A 1 107 ? 7.936 5.210 10.591 1.00 69.75 107 LYS A O 1
ATOM 858 N N . LEU A 1 108 ? 9.357 5.450 8.864 1.00 63.50 108 LEU A N 1
ATOM 859 C CA . LEU A 1 108 ? 10.353 6.225 9.601 1.00 63.50 108 LEU A CA 1
ATOM 860 C C . LEU A 1 108 ? 9.807 7.602 10.003 1.00 63.50 108 LEU A C 1
ATOM 862 O O . LEU A 1 108 ? 9.970 8.002 11.155 1.00 63.50 108 LEU A O 1
ATOM 866 N N . GLU A 1 109 ? 9.154 8.306 9.076 1.00 60.91 109 GLU A N 1
ATOM 867 C CA . GLU A 1 109 ? 8.536 9.612 9.328 1.00 60.91 109 GLU A CA 1
ATOM 868 C C . GLU A 1 109 ? 7.518 9.534 10.465 1.00 60.91 109 GLU A C 1
ATOM 870 O O . GLU A 1 109 ? 7.562 10.340 11.395 1.00 60.91 109 GLU A O 1
ATOM 875 N N . GLU A 1 110 ? 6.667 8.511 10.462 1.00 62.94 110 GLU A N 1
ATOM 876 C CA . GLU A 1 110 ? 5.614 8.399 11.465 1.00 62.94 110 GLU A CA 1
ATOM 877 C C . GLU A 1 110 ? 6.149 7.976 12.843 1.00 62.94 110 GLU A C 1
ATOM 879 O O . GLU A 1 110 ? 5.725 8.519 13.865 1.00 62.94 110 GLU A O 1
ATOM 884 N N . VAL A 1 111 ? 7.168 7.107 12.903 1.00 60.03 111 VAL A N 1
ATOM 885 C CA . VAL A 1 111 ? 7.882 6.809 14.163 1.00 60.03 111 VAL A CA 1
ATOM 886 C C . VAL A 1 111 ? 8.550 8.064 14.737 1.00 60.03 111 VAL A C 1
ATOM 888 O O . VAL A 1 111 ? 8.591 8.243 15.957 1.00 60.03 111 VAL A O 1
ATOM 891 N N . MET A 1 112 ? 9.078 8.948 13.886 1.00 58.53 112 MET A N 1
ATOM 892 C CA . MET A 1 112 ? 9.654 10.222 14.327 1.00 58.53 112 MET A CA 1
ATOM 893 C C . MET A 1 112 ? 8.571 11.217 14.768 1.00 58.53 112 MET A C 1
ATOM 895 O O . MET A 1 112 ? 8.728 11.847 15.811 1.00 58.53 112 MET A O 1
ATOM 899 N N . SER A 1 113 ? 7.452 11.295 14.045 1.00 58.97 113 SER A N 1
ATOM 900 C CA . SER A 1 113 ? 6.278 12.113 14.379 1.00 58.97 113 SER A CA 1
ATOM 901 C C . SER A 1 113 ? 5.706 11.758 15.756 1.00 58.97 113 SER A C 1
ATOM 903 O O . SER A 1 113 ? 5.469 12.642 16.575 1.00 58.97 113 SER A O 1
ATOM 905 N N . GLN A 1 114 ? 5.591 10.464 16.081 1.00 56.47 114 GLN A N 1
ATOM 906 C CA . GLN A 1 114 ? 5.153 10.013 17.410 1.00 56.47 114 GLN A CA 1
ATOM 907 C C . GLN A 1 114 ? 6.122 10.404 18.543 1.00 56.47 114 GLN A C 1
ATOM 909 O O . GLN A 1 114 ? 5.683 10.655 19.664 1.00 56.47 114 GLN A O 1
ATOM 914 N N . ARG A 1 115 ? 7.431 10.502 18.265 1.00 52.44 115 ARG A N 1
ATOM 915 C CA . ARG A 1 115 ? 8.447 10.925 19.250 1.00 52.44 115 ARG A CA 1
ATOM 916 C C . ARG A 1 115 ? 8.483 12.430 19.493 1.00 52.44 115 ARG A C 1
ATOM 918 O O . ARG A 1 115 ? 8.949 12.841 20.545 1.00 52.44 115 ARG A O 1
ATOM 925 N N . SER A 1 116 ? 8.038 13.245 18.539 1.00 51.22 116 SER A N 1
ATOM 926 C CA . SER A 1 116 ? 7.982 14.706 18.692 1.00 51.22 116 SER A CA 1
ATOM 927 C C . SER A 1 116 ? 6.716 15.200 19.400 1.00 51.22 116 SER A C 1
ATOM 929 O O . SER A 1 116 ? 6.655 16.369 19.772 1.00 51.22 116 SER A O 1
ATOM 931 N N . SER A 1 117 ? 5.721 14.329 19.593 1.00 46.69 117 SER A N 1
ATOM 932 C CA . SER A 1 117 ? 4.482 14.614 20.334 1.00 46.69 117 SER A CA 1
ATOM 933 C C . SER A 1 117 ? 4.487 14.093 21.784 1.00 46.69 117 SER A C 1
ATOM 935 O O . SER A 1 117 ? 3.465 14.208 22.457 1.00 46.69 117 SER A O 1
ATOM 937 N N . SER A 1 118 ? 5.605 13.521 22.257 1.00 41.41 118 SER A N 1
ATOM 938 C CA . SER A 1 118 ? 5.836 13.072 23.648 1.00 41.41 118 SER A CA 1
ATOM 939 C C . SER A 1 118 ? 6.857 13.964 24.347 1.00 41.41 118 SER A C 1
ATOM 941 O O . SER A 1 118 ? 6.702 14.183 25.567 1.00 41.41 118 SER A O 1
#

Organism: NCBI:txid1912936

pLDDT: mean 77.54, std 13.87, range [41.41, 94.56]

Foldseek 3Di:
DPPVVLLVVLVVLADPPDDCVLQVVLSVLSSLLVLLVCCLLCVVVCVVVVPCPDPLNVCCVVPVDDSVVSNVVSVVSNVVSVVVRCVSNVVPVRSNCSSVVVVVVVVVVSVVVVVVVD

Secondary structure (DSSP, 8-state):
---SHHHHHHHHTS-TTS-GGGTGGGHHHHHHHHHHHHHHHHHHHHHHHT---SHHHHHHHHH---HHHHHHHHHHHHHHHHHHHHHHHTT-HHHHHHHHHHHHHHHHHHHHHHHHT-

Radius of gyration: 15.44 Å; chains: 1; bounding box: 35×25×42 Å